Protein AF-A0A1A7WV22-F1 (afdb_monomer_lite)

Organism: NCBI:txid60296

Secondary structure (DSSP, 8-state):
--------HHHHHHHHHHHHHHHHHHHHHHHS-TTSTTHHHHHTTB-TTSSSBPPP----HHHHTSHHHHHHHHHHHH-

Sequence (79 aa):
TFENGLMEPRYKEHMQEVGDKRVLAKLRSMLGHESHPLQNNLSALESSFSDRLIHPHCVKERYRRSFLPAVVRLYNGHS

Foldseek 3Di:
DPDPDDPDPVVVVVVVVVVLVVLVVVLVVLCVDPPRPCNVVQVVQQDPVDRAGHQDDDPDPVVVPDDVNVNRVSSRVVD

pLDDT: mean 84.28, std 10.54, range [40.88, 94.56]

Structure (mmCIF, N/CA/C/O backbone):
data_AF-A0A1A7WV22-F1
#
_entry.id   AF-A0A1A7WV22-F1
#
loop_
_atom_site.group_PDB
_atom_site.id
_atom_site.type_symbol
_atom_site.label_atom_id
_atom_site.label_alt_id
_atom_site.label_comp_id
_atom_site.label_asym_id
_atom_site.label_entity_id
_atom_site.label_seq_id
_atom_site.pdbx_PDB_ins_code
_atom_site.Cartn_x
_atom_site.Cartn_y
_atom_site.Cartn_z
_atom_site.occupancy
_atom_site.B_iso_or_equiv
_atom_site.auth_seq_id
_atom_site.auth_comp_id
_atom_site.auth_asym_id
_atom_site.auth_atom_id
_atom_site.pdbx_PDB_model_num
ATOM 1 N N . THR A 1 1 ? -7.768 6.833 38.539 1.00 40.88 1 THR A N 1
ATOM 2 C CA . THR A 1 1 ? -7.535 5.736 37.577 1.00 40.88 1 THR A CA 1
ATOM 3 C C . THR A 1 1 ? -8.473 5.974 36.420 1.00 40.88 1 THR A C 1
ATOM 5 O O . THR A 1 1 ? -9.673 5.909 36.625 1.00 40.88 1 THR A O 1
ATOM 8 N N . PHE A 1 2 ? -7.962 6.404 35.264 1.00 46.62 2 PHE A N 1
ATOM 9 C CA . PHE A 1 2 ? -8.803 6.578 34.078 1.00 46.62 2 PHE A CA 1
ATOM 10 C C . PHE A 1 2 ? -9.235 5.189 33.620 1.00 46.62 2 PHE A C 1
ATOM 12 O O . PHE A 1 2 ? -8.395 4.368 33.248 1.00 46.62 2 PHE A O 1
ATOM 19 N N . GLU A 1 3 ? -10.527 4.912 33.747 1.00 50.34 3 GLU A N 1
ATOM 20 C CA . GLU A 1 3 ? -11.118 3.669 33.286 1.00 50.34 3 GLU A CA 1
ATOM 21 C C . GLU A 1 3 ? -10.884 3.542 31.781 1.00 50.34 3 GLU A C 1
ATOM 23 O O . GLU A 1 3 ? -11.369 4.332 30.972 1.00 50.34 3 GLU A O 1
ATOM 28 N N . ASN A 1 4 ? -10.092 2.542 31.402 1.00 58.66 4 ASN A N 1
ATOM 29 C CA . ASN A 1 4 ? -10.011 2.074 30.029 1.00 58.66 4 ASN A CA 1
ATOM 30 C C . ASN A 1 4 ? -11.307 1.309 29.728 1.00 58.66 4 ASN A C 1
ATOM 32 O O . ASN A 1 4 ? -11.335 0.083 29.779 1.00 58.66 4 ASN A O 1
ATOM 36 N N . GLY A 1 5 ? -12.397 2.024 29.460 1.00 66.19 5 GLY A N 1
ATOM 37 C CA . GLY A 1 5 ? -13.697 1.410 29.208 1.00 66.19 5 GLY A CA 1
ATOM 38 C C . GLY A 1 5 ? -14.569 2.308 28.346 1.00 66.19 5 GLY A C 1
ATOM 39 O O . GLY A 1 5 ? -15.126 3.275 28.834 1.00 66.19 5 GLY A O 1
ATOM 40 N N . LEU A 1 6 ? -14.675 1.961 27.061 1.00 64.31 6 LEU A N 1
ATOM 41 C CA . LEU A 1 6 ? -15.533 2.581 26.044 1.00 64.31 6 LEU A CA 1
ATOM 42 C C . LEU A 1 6 ? -15.239 4.054 25.705 1.00 64.31 6 LEU A C 1
ATOM 44 O O . LEU A 1 6 ? -15.984 4.973 26.013 1.00 64.31 6 LEU A O 1
ATOM 48 N N . MET A 1 7 ? -14.209 4.264 24.884 1.00 65.44 7 MET A N 1
ATOM 49 C CA . MET A 1 7 ? -14.285 5.341 23.895 1.00 65.44 7 MET A CA 1
ATOM 50 C C . MET A 1 7 ? -15.493 5.055 22.988 1.00 65.44 7 MET A C 1
ATOM 52 O O . MET A 1 7 ? -15.495 4.032 22.294 1.00 65.44 7 MET A O 1
ATOM 56 N N . GLU A 1 8 ? -16.508 5.921 23.058 1.00 69.06 8 GLU A N 1
ATOM 57 C CA . GLU A 1 8 ? -17.761 5.850 22.295 1.00 69.06 8 GLU A CA 1
ATOM 58 C C . GLU A 1 8 ? -17.501 5.458 20.824 1.00 69.06 8 GLU A C 1
ATOM 60 O O . GLU A 1 8 ? -16.587 6.014 20.196 1.00 69.06 8 GLU A O 1
ATOM 65 N N . PRO A 1 9 ? -18.277 4.515 20.250 1.00 74.31 9 PRO A N 1
ATOM 66 C CA . PRO A 1 9 ? -17.989 3.898 18.950 1.00 74.31 9 PRO A CA 1
ATOM 67 C C . PRO A 1 9 ? -17.791 4.930 17.832 1.00 74.31 9 PRO A C 1
ATOM 69 O O . PRO A 1 9 ? -16.849 4.815 17.050 1.00 74.31 9 PRO A O 1
ATOM 72 N N . ARG A 1 10 ? -18.566 6.020 17.859 1.00 75.19 10 ARG A N 1
ATOM 73 C CA . ARG A 1 10 ? -18.471 7.130 16.898 1.00 75.19 10 ARG A CA 1
ATOM 74 C C . ARG A 1 10 ? -17.104 7.807 16.869 1.00 75.19 10 ARG A C 1
ATOM 76 O O . ARG A 1 10 ? -16.635 8.210 15.808 1.00 75.19 10 ARG A O 1
ATOM 83 N N . TYR A 1 11 ? -16.443 7.937 18.016 1.00 80.88 11 TYR A N 1
ATOM 84 C CA . TYR A 1 11 ? -15.134 8.583 18.081 1.00 80.88 11 TYR A CA 1
ATOM 85 C C . TYR A 1 11 ? -14.032 7.646 17.587 1.00 80.88 11 TYR A C 1
ATOM 87 O O . TYR A 1 11 ? -13.058 8.118 17.000 1.00 80.88 11 TYR A O 1
ATOM 95 N N . LYS A 1 12 ? -14.171 6.330 17.810 1.00 79.75 12 LYS A N 1
ATOM 96 C CA . LYS A 1 12 ? -13.226 5.334 17.280 1.00 79.75 12 LYS A CA 1
ATOM 97 C C . LYS A 1 12 ? -13.263 5.311 15.757 1.00 79.75 12 LYS A C 1
ATOM 99 O O . LYS A 1 12 ? -12.209 5.370 15.132 1.00 79.75 12 LYS A O 1
ATOM 104 N N . GLU A 1 13 ? -14.461 5.297 15.180 1.00 82.25 13 GLU A N 1
ATOM 105 C CA . GLU A 1 13 ? -14.667 5.378 13.730 1.00 82.25 13 GLU A CA 1
ATOM 106 C C . GLU A 1 13 ? -14.084 6.677 13.159 1.00 82.25 13 GLU A C 1
ATOM 108 O O . GLU A 1 13 ? -13.331 6.641 12.190 1.00 82.25 13 GLU A O 1
ATOM 113 N N . HIS A 1 14 ? -14.337 7.813 13.817 1.00 85.81 14 HIS A N 1
ATOM 114 C CA . HIS A 1 14 ? -13.799 9.106 13.394 1.00 85.81 14 HIS A CA 1
ATOM 115 C C . HIS A 1 14 ? -12.263 9.160 13.452 1.00 85.81 14 HIS A C 1
ATOM 117 O O . HIS A 1 14 ? -11.621 9.662 12.530 1.00 85.81 14 HIS A O 1
ATOM 123 N N . MET A 1 15 ? -11.639 8.635 14.514 1.00 87.50 15 MET A N 1
ATOM 124 C CA . MET A 1 15 ? -10.174 8.576 14.593 1.00 87.50 15 MET A CA 1
ATOM 125 C C . MET A 1 15 ? -9.574 7.642 13.540 1.00 87.50 15 MET A C 1
ATOM 127 O O . MET A 1 15 ? -8.539 7.978 12.962 1.00 87.50 15 MET A O 1
ATOM 131 N N . GLN A 1 16 ? -10.223 6.506 13.273 1.00 87.94 16 GLN A N 1
ATOM 132 C CA . GLN A 1 16 ? -9.809 5.586 12.218 1.00 87.94 16 GLN A CA 1
ATOM 133 C C . GLN A 1 16 ? -9.868 6.279 10.850 1.00 87.94 16 GLN A C 1
ATOM 135 O O . GLN A 1 16 ? -8.869 6.297 10.140 1.00 87.94 16 GLN A O 1
ATOM 140 N N . GLU A 1 17 ? -10.974 6.957 10.536 1.00 88.69 17 GLU A N 1
ATOM 141 C CA . GLU A 1 17 ? -11.154 7.685 9.276 1.00 88.69 17 GLU A CA 1
ATOM 142 C C . GLU A 1 17 ? -10.114 8.804 9.090 1.00 88.69 17 GLU A C 1
ATOM 144 O O . GLU A 1 17 ? -9.544 8.969 8.009 1.00 88.69 17 GLU A O 1
ATOM 149 N N . VAL A 1 18 ? -9.826 9.575 10.144 1.00 91.06 18 VAL A N 1
ATOM 150 C CA . VAL A 1 18 ? -8.785 10.616 10.106 1.00 91.06 18 VAL A CA 1
ATOM 151 C C . VAL A 1 18 ? -7.400 9.998 9.887 1.00 91.06 18 VAL A C 1
ATOM 153 O O . VAL A 1 18 ? -6.605 10.531 9.105 1.00 91.06 18 VAL A O 1
ATOM 156 N N . GLY A 1 19 ? -7.108 8.874 10.545 1.00 91.50 19 GLY A N 1
ATOM 157 C CA . GLY A 1 19 ? -5.867 8.124 10.356 1.00 91.50 19 GLY A CA 1
ATOM 158 C C . GLY A 1 19 ? -5.713 7.625 8.920 1.00 91.50 19 GLY A C 1
ATOM 159 O O . GLY A 1 19 ? -4.690 7.876 8.282 1.00 91.50 19 GLY A O 1
ATOM 160 N N . ASP A 1 20 ? -6.759 7.008 8.388 1.00 92.69 20 ASP A N 1
ATOM 161 C CA . ASP A 1 20 ? -6.816 6.453 7.041 1.00 92.69 20 ASP A CA 1
ATOM 162 C C . ASP A 1 20 ? -6.632 7.542 5.973 1.00 92.69 20 ASP A C 1
ATOM 164 O O . ASP A 1 20 ? -5.772 7.423 5.093 1.00 92.69 20 ASP A O 1
ATOM 168 N N . LYS A 1 21 ? -7.332 8.677 6.110 1.00 93.06 21 LYS A N 1
ATOM 169 C CA . LYS A 1 21 ? -7.138 9.861 5.251 1.00 93.06 21 LYS A CA 1
ATOM 170 C C . LYS A 1 21 ? -5.693 10.349 5.273 1.00 93.06 21 LYS A C 1
ATOM 172 O O . LYS A 1 21 ? -5.138 10.698 4.228 1.00 93.06 21 LYS A O 1
ATOM 177 N N . ARG A 1 22 ? -5.061 10.361 6.450 1.00 94.56 22 ARG A N 1
ATOM 178 C CA . ARG A 1 22 ? -3.666 10.789 6.603 1.00 94.56 22 ARG A CA 1
ATOM 179 C C . ARG A 1 22 ? -2.699 9.831 5.913 1.00 94.56 22 ARG A C 1
ATOM 181 O O . ARG A 1 22 ? -1.761 10.287 5.256 1.00 94.56 22 ARG A O 1
ATOM 188 N N . VAL A 1 23 ? -2.932 8.525 6.031 1.00 92.62 23 VAL A N 1
ATOM 189 C CA . VAL A 1 23 ? -2.135 7.496 5.349 1.00 92.62 23 VAL A CA 1
ATOM 190 C C . VAL A 1 23 ? -2.288 7.621 3.833 1.00 92.62 23 VAL A C 1
ATOM 192 O O . VAL A 1 23 ? -1.278 7.629 3.131 1.00 92.62 23 VAL A O 1
ATOM 195 N N . LEU A 1 24 ? -3.509 7.808 3.326 1.00 92.50 24 LEU A N 1
ATOM 196 C CA . LEU A 1 24 ? -3.770 8.008 1.895 1.00 92.50 24 LEU A CA 1
ATOM 197 C C . LEU A 1 24 ? -3.097 9.267 1.344 1.00 92.50 24 LEU A C 1
ATOM 199 O O . LEU A 1 24 ? -2.467 9.215 0.288 1.00 92.50 24 LEU A O 1
ATOM 203 N N . ALA A 1 25 ? -3.182 10.390 2.059 1.00 92.06 25 ALA A N 1
ATOM 204 C CA . ALA A 1 25 ? -2.502 11.621 1.664 1.00 92.06 25 ALA A CA 1
ATOM 205 C C . ALA A 1 25 ? -0.982 11.417 1.579 1.00 92.06 25 ALA A C 1
ATOM 207 O O . ALA A 1 25 ? -0.344 11.829 0.606 1.00 92.06 25 ALA A O 1
ATOM 208 N N . LYS A 1 26 ? -0.399 10.719 2.562 1.00 91.62 26 LYS A N 1
ATOM 209 C CA . LYS A 1 26 ? 1.031 10.399 2.551 1.00 91.62 26 LYS A CA 1
ATOM 210 C C . LYS A 1 26 ? 1.393 9.450 1.408 1.00 91.62 26 LYS A C 1
ATOM 212 O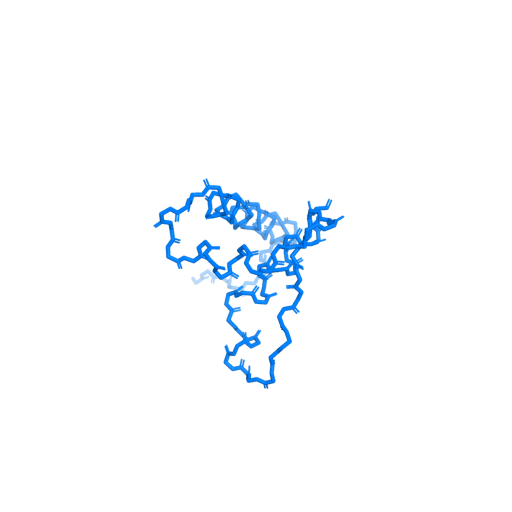 O . LYS A 1 26 ? 2.432 9.647 0.786 1.00 91.62 26 LYS A O 1
ATOM 217 N N . LEU A 1 27 ? 0.551 8.460 1.115 1.00 90.62 27 LEU A N 1
ATOM 218 C CA . LEU A 1 27 ? 0.751 7.527 0.007 1.00 90.62 27 LEU A CA 1
ATOM 219 C C . LEU A 1 27 ? 0.775 8.243 -1.343 1.00 90.62 27 LEU A C 1
ATOM 221 O O . LEU A 1 27 ? 1.717 8.052 -2.105 1.00 90.62 27 LEU A O 1
ATOM 225 N N . ARG A 1 28 ? -0.219 9.096 -1.609 1.00 89.62 28 ARG A N 1
ATOM 226 C CA . ARG A 1 28 ? -0.292 9.887 -2.848 1.00 89.62 28 ARG A CA 1
ATOM 227 C C . ARG A 1 28 ? 0.939 10.774 -3.019 1.00 89.62 28 ARG A C 1
ATOM 229 O O . ARG A 1 28 ? 1.495 10.843 -4.105 1.00 89.62 28 ARG A O 1
ATOM 236 N N . SER A 1 29 ? 1.409 11.385 -1.930 1.00 91.12 29 SER A N 1
ATOM 237 C CA . SER A 1 29 ? 2.669 12.133 -1.934 1.00 91.12 29 SER A CA 1
ATOM 238 C C . SER A 1 29 ? 3.865 11.231 -2.272 1.00 91.12 29 SER A C 1
ATOM 240 O O . SER A 1 29 ? 4.668 11.598 -3.117 1.00 91.12 29 SER A O 1
ATOM 242 N N . MET A 1 30 ? 3.979 10.031 -1.689 1.00 90.56 30 MET A N 1
ATOM 243 C CA . MET A 1 30 ? 5.075 9.101 -2.015 1.00 90.56 30 MET A CA 1
ATOM 244 C C . MET A 1 30 ? 5.050 8.615 -3.472 1.00 90.56 30 MET A C 1
ATOM 246 O O . MET A 1 30 ? 6.120 8.443 -4.046 1.00 90.56 30 MET A O 1
ATOM 250 N N . LEU A 1 31 ? 3.866 8.401 -4.056 1.00 87.50 31 LEU A N 1
ATOM 251 C CA . LEU A 1 31 ? 3.704 8.045 -5.473 1.00 87.50 31 LEU A CA 1
ATOM 252 C C . LEU A 1 31 ? 4.099 9.205 -6.400 1.00 87.50 31 LEU A C 1
ATOM 254 O O . LEU A 1 31 ? 4.810 8.999 -7.375 1.00 87.50 31 LEU A O 1
ATOM 258 N N . GLY A 1 32 ? 3.716 10.437 -6.051 1.00 87.94 32 GLY A N 1
ATOM 259 C CA . GLY A 1 32 ? 4.033 11.638 -6.833 1.00 87.94 32 GLY A CA 1
ATOM 260 C C . GLY A 1 32 ? 5.457 12.186 -6.665 1.00 87.94 32 GLY A C 1
ATOM 261 O O . GLY A 1 32 ? 5.793 13.191 -7.287 1.00 87.94 32 GLY A O 1
ATOM 262 N N . HIS A 1 33 ? 6.297 11.578 -5.819 1.00 89.00 33 HIS A N 1
ATOM 263 C CA . HIS A 1 33 ? 7.674 12.022 -5.579 1.00 89.00 33 HIS A CA 1
ATOM 264 C C . HIS A 1 33 ? 8.689 10.951 -5.998 1.00 89.00 33 HIS A C 1
ATOM 266 O O . HIS A 1 33 ? 9.007 10.046 -5.226 1.00 89.00 33 HIS A O 1
ATOM 272 N N . GLU A 1 34 ? 9.271 11.107 -7.190 1.00 76.38 34 GLU A N 1
ATOM 273 C CA . GLU A 1 34 ? 10.224 10.150 -7.783 1.00 76.38 34 GLU A CA 1
ATOM 274 C C . GLU A 1 34 ? 11.492 9.919 -6.943 1.00 76.38 34 GLU A C 1
ATOM 276 O O . GLU A 1 34 ? 12.060 8.832 -6.956 1.00 76.38 34 GLU A O 1
ATOM 281 N N . SER A 1 35 ? 11.929 10.900 -6.145 1.00 85.62 35 SER A N 1
ATOM 282 C CA . SER A 1 35 ? 13.107 10.750 -5.273 1.00 85.62 35 SER A CA 1
ATOM 283 C C . SER A 1 35 ? 12.850 9.909 -4.016 1.00 85.62 35 SER A C 1
ATOM 285 O O . SER A 1 35 ? 13.762 9.706 -3.211 1.00 85.62 35 SER A O 1
ATOM 287 N N . HIS A 1 36 ? 11.617 9.453 -3.785 1.00 86.31 36 HIS A N 1
ATOM 288 C CA . HIS A 1 36 ? 11.283 8.713 -2.578 1.00 86.31 36 HIS A CA 1
ATOM 289 C C . HIS A 1 36 ? 11.706 7.234 -2.693 1.00 86.31 36 HIS A C 1
ATOM 291 O O . HIS A 1 36 ? 11.322 6.556 -3.643 1.00 86.31 36 HIS A O 1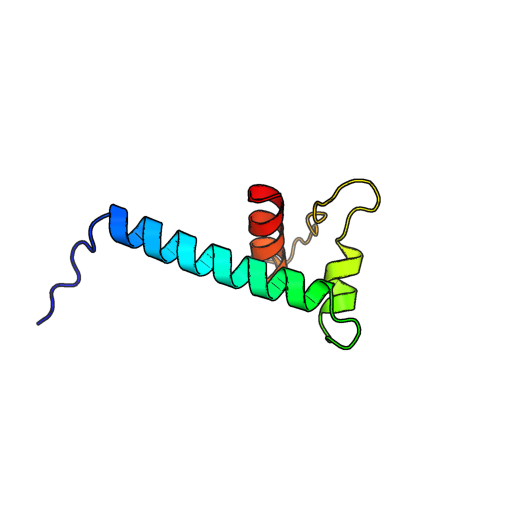
ATOM 297 N N . PRO A 1 37 ? 12.404 6.650 -1.698 1.00 85.56 37 PRO A N 1
ATOM 298 C CA . PRO A 1 37 ? 12.940 5.284 -1.798 1.00 85.56 37 PRO A CA 1
ATOM 299 C C . PRO A 1 37 ? 11.863 4.192 -1.933 1.00 85.56 37 PRO A C 1
ATOM 301 O O . PRO A 1 37 ? 12.135 3.092 -2.410 1.00 85.56 37 PRO A O 1
ATOM 304 N N . LEU A 1 38 ? 10.624 4.478 -1.520 1.00 85.75 38 LEU A N 1
ATOM 305 C CA . LEU A 1 38 ? 9.486 3.565 -1.686 1.00 85.75 38 LEU A CA 1
ATOM 306 C C . LEU A 1 38 ? 8.704 3.778 -2.990 1.00 85.75 38 LEU A C 1
ATOM 308 O O . LEU A 1 38 ? 7.852 2.945 -3.285 1.00 85.75 38 LEU A O 1
ATOM 312 N N . GLN A 1 39 ? 8.980 4.831 -3.767 1.00 89.25 39 GLN A N 1
ATOM 313 C CA . GLN A 1 39 ? 8.237 5.134 -4.996 1.00 89.25 39 GLN A CA 1
ATOM 314 C C . GLN A 1 39 ? 8.335 3.981 -6.002 1.00 89.25 39 GLN A C 1
ATOM 316 O O . GLN A 1 39 ? 7.298 3.519 -6.468 1.00 89.25 39 GLN A O 1
ATOM 321 N N . ASN A 1 40 ? 9.522 3.401 -6.210 1.00 86.88 40 ASN A N 1
ATOM 322 C CA . ASN A 1 40 ? 9.688 2.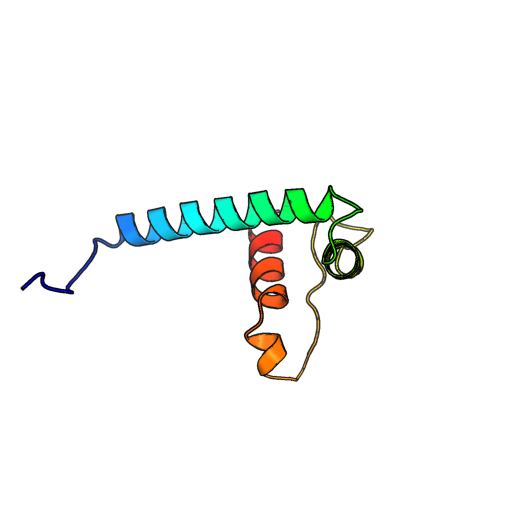248 -7.106 1.00 86.88 40 ASN A CA 1
ATOM 323 C C . ASN A 1 40 ? 8.835 1.042 -6.683 1.00 86.88 40 ASN A C 1
ATOM 325 O O . ASN A 1 40 ? 8.244 0.365 -7.518 1.00 86.88 40 ASN A O 1
ATOM 329 N N . ASN A 1 41 ? 8.747 0.776 -5.375 1.00 87.25 41 ASN A N 1
ATOM 330 C CA . ASN A 1 41 ? 7.960 -0.347 -4.860 1.00 87.25 41 A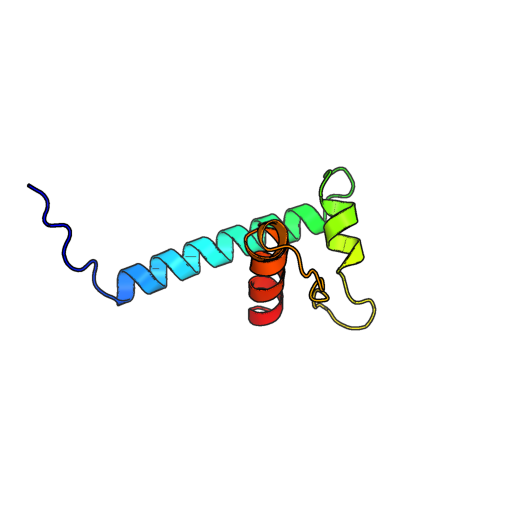SN A CA 1
ATOM 331 C C . ASN A 1 41 ? 6.457 -0.109 -5.024 1.00 87.25 41 ASN A C 1
ATOM 333 O O . ASN A 1 41 ? 5.719 -1.062 -5.240 1.00 87.25 41 ASN A O 1
ATOM 337 N N . LEU A 1 42 ? 6.007 1.138 -4.882 1.00 87.50 42 LEU A N 1
ATOM 338 C CA . LEU A 1 42 ? 4.598 1.503 -5.007 1.00 87.50 42 LEU A CA 1
ATOM 339 C C . LEU A 1 42 ? 4.166 1.579 -6.474 1.00 87.50 42 LEU A C 1
ATOM 341 O O . LEU A 1 42 ? 3.133 1.019 -6.817 1.00 87.50 42 LEU A O 1
ATOM 345 N N . SER A 1 43 ? 4.991 2.172 -7.335 1.00 87.44 43 SER A N 1
ATOM 346 C CA . SER A 1 43 ? 4.742 2.279 -8.779 1.00 87.44 43 SER A CA 1
ATOM 347 C C . SER A 1 43 ? 4.731 0.901 -9.448 1.00 87.44 43 SER A C 1
ATOM 349 O O . SER A 1 43 ? 3.937 0.648 -10.342 1.00 87.44 43 SER A O 1
ATOM 351 N N . ALA A 1 44 ? 5.541 -0.050 -8.964 1.00 88.88 44 ALA A N 1
ATOM 352 C CA . ALA A 1 44 ? 5.485 -1.443 -9.421 1.00 88.88 44 ALA A CA 1
ATOM 353 C C . ALA A 1 44 ? 4.154 -2.146 -9.087 1.00 88.88 44 ALA A C 1
ATOM 355 O O . ALA A 1 44 ? 3.844 -3.189 -9.663 1.00 88.88 44 ALA A O 1
ATOM 356 N N . LEU A 1 45 ? 3.391 -1.605 -8.134 1.00 89.81 45 LEU A N 1
ATOM 357 C CA . LEU A 1 45 ? 2.051 -2.072 -7.808 1.00 89.81 45 LEU A CA 1
ATOM 358 C C . LEU A 1 45 ? 0.979 -1.263 -8.543 1.00 89.81 45 LEU A C 1
ATOM 360 O O . LEU A 1 45 ? -0.166 -1.691 -8.528 1.00 89.81 45 LEU A O 1
ATOM 364 N N . GLU A 1 46 ? 1.281 -0.129 -9.174 1.00 91.25 46 GLU A N 1
ATOM 365 C CA . GLU A 1 46 ? 0.270 0.618 -9.924 1.00 91.25 46 GLU A CA 1
ATOM 366 C C . GLU A 1 46 ? -0.177 -0.170 -11.155 1.00 91.25 46 GLU A C 1
ATOM 368 O O . GLU A 1 46 ? 0.620 -0.648 -11.964 1.00 91.25 46 GLU A O 1
ATOM 373 N N . SER A 1 47 ? -1.490 -0.337 -11.287 1.00 89.69 47 SER A N 1
ATOM 374 C CA . SER A 1 47 ? -2.069 -0.922 -12.486 1.00 89.69 47 SER A CA 1
ATOM 375 C C . SER A 1 47 ? -2.077 0.116 -13.602 1.00 89.69 47 SER A C 1
ATOM 377 O O . SER A 1 47 ? -2.680 1.174 -13.472 1.00 89.69 47 SER A O 1
ATOM 379 N N . SER A 1 48 ? -1.494 -0.212 -14.753 1.00 86.06 48 SER A N 1
ATOM 380 C CA . SER A 1 48 ? -1.542 0.675 -15.925 1.00 86.06 48 SER A CA 1
ATOM 381 C C . SER A 1 48 ? -2.956 0.855 -16.503 1.00 86.06 48 SER A C 1
ATOM 383 O O . SER A 1 48 ? -3.157 1.738 -17.332 1.00 86.06 48 SER A O 1
ATOM 385 N N . PHE A 1 49 ? -3.917 0.003 -16.125 1.00 84.19 49 PHE A N 1
ATOM 386 C CA . PHE A 1 49 ? -5.286 0.014 -16.657 1.00 84.19 49 PHE A CA 1
ATOM 387 C C . PHE A 1 49 ? -6.311 0.632 -15.700 1.00 84.19 49 PHE A C 1
ATOM 389 O O . PHE A 1 49 ? -7.453 0.854 -16.092 1.00 84.19 49 PHE A O 1
ATOM 396 N N . SER A 1 50 ? -5.944 0.858 -14.438 1.00 85.44 50 SER A N 1
ATOM 397 C CA . SER A 1 50 ? -6.869 1.332 -13.406 1.00 85.44 50 SER A CA 1
ATOM 398 C C . SER A 1 50 ? -6.124 2.121 -12.341 1.00 85.44 50 SER A C 1
ATOM 400 O O . SER A 1 50 ? -5.043 1.691 -11.956 1.00 85.44 50 SER A O 1
ATOM 402 N N . ASP A 1 51 ? -6.750 3.134 -11.744 1.00 86.44 51 ASP A N 1
ATOM 403 C CA . ASP A 1 51 ? -6.242 3.881 -10.576 1.00 86.44 51 ASP A CA 1
ATOM 404 C C . ASP A 1 51 ? -6.265 3.058 -9.268 1.00 86.44 51 ASP A C 1
ATOM 406 O O . ASP A 1 51 ? -6.722 3.503 -8.211 1.00 86.44 51 ASP A O 1
ATOM 410 N N . ARG A 1 52 ? -5.828 1.799 -9.346 1.00 91.31 52 ARG A N 1
ATOM 411 C CA . ARG A 1 52 ? -5.786 0.815 -8.266 1.00 91.31 52 ARG A CA 1
ATOM 412 C C . ARG A 1 52 ? -4.398 0.211 -8.169 1.00 91.31 52 ARG A C 1
ATOM 414 O O . ARG A 1 52 ? -3.711 0.006 -9.170 1.00 91.31 52 ARG A O 1
ATOM 421 N N . LEU A 1 53 ? -4.037 -0.152 -6.946 1.00 91.25 53 LEU A N 1
ATOM 422 C CA . LEU A 1 53 ? -2.812 -0.874 -6.652 1.00 91.25 53 LEU A CA 1
ATOM 423 C C . LEU A 1 53 ? -3.059 -2.383 -6.716 1.00 91.25 53 LEU A C 1
ATOM 425 O O . LEU A 1 53 ? -4.004 -2.920 -6.135 1.00 91.25 53 LEU A O 1
ATOM 429 N N . ILE A 1 54 ? -2.177 -3.090 -7.400 1.00 91.50 54 ILE A N 1
ATOM 430 C CA . ILE A 1 54 ? -2.145 -4.539 -7.499 1.00 91.50 54 ILE A CA 1
ATOM 431 C C . ILE A 1 54 ? -1.786 -5.102 -6.127 1.00 91.50 54 ILE A C 1
ATOM 433 O O . ILE A 1 54 ? -0.838 -4.671 -5.471 1.00 91.50 54 ILE A O 1
ATOM 437 N N . HIS A 1 55 ? -2.554 -6.097 -5.687 1.00 88.50 55 HIS A N 1
ATOM 438 C CA . HIS A 1 55 ? -2.289 -6.775 -4.431 1.00 88.50 55 HIS A CA 1
ATOM 439 C C . HIS A 1 55 ? -1.021 -7.628 -4.535 1.00 88.50 55 HIS A C 1
ATOM 441 O O . HIS A 1 55 ? -0.998 -8.592 -5.302 1.00 88.50 55 HIS A O 1
ATOM 447 N N . PRO A 1 56 ? 0.023 -7.341 -3.741 1.00 83.88 56 PRO A N 1
ATOM 448 C CA . PRO A 1 56 ? 1.227 -8.148 -3.774 1.00 83.88 56 PRO A CA 1
ATOM 449 C C . PRO A 1 56 ? 0.957 -9.523 -3.158 1.00 83.88 56 PRO A C 1
ATOM 451 O O . PRO A 1 56 ? 0.624 -9.644 -1.975 1.00 83.88 56 PRO A O 1
ATOM 454 N N . HIS A 1 57 ? 1.119 -10.575 -3.958 1.00 81.00 57 HIS A N 1
ATOM 455 C CA . HIS A 1 57 ? 0.974 -11.948 -3.494 1.00 81.00 57 HIS A CA 1
ATOM 456 C C . HIS A 1 57 ? 2.262 -12.396 -2.795 1.00 81.00 57 HIS A C 1
ATOM 458 O O . HIS A 1 57 ? 3.295 -12.606 -3.430 1.00 81.00 57 HIS A O 1
ATOM 464 N N . CYS A 1 58 ? 2.223 -12.535 -1.468 1.00 80.88 58 CYS A N 1
ATOM 465 C CA . CYS A 1 58 ? 3.374 -13.002 -0.701 1.00 80.88 58 CYS A CA 1
ATOM 466 C C . CYS A 1 58 ? 2.951 -13.947 0.422 1.00 80.88 58 CYS A C 1
ATOM 468 O O . CYS A 1 58 ? 2.113 -13.616 1.261 1.00 80.88 58 CYS A O 1
ATOM 470 N N . VAL A 1 59 ? 3.591 -15.114 0.469 1.00 79.50 59 VAL A N 1
ATOM 471 C CA . VAL A 1 59 ? 3.301 -16.175 1.447 1.00 79.50 59 VAL A CA 1
ATOM 472 C C . VAL A 1 59 ? 3.983 -15.954 2.802 1.00 79.50 59 VAL A C 1
ATOM 474 O O . VAL A 1 59 ? 3.643 -16.606 3.785 1.00 79.50 59 VAL A O 1
ATOM 477 N N . LYS A 1 60 ? 4.941 -15.021 2.889 1.00 88.75 60 LYS A N 1
ATOM 478 C CA . LYS A 1 60 ? 5.676 -14.736 4.129 1.00 88.75 60 LYS A CA 1
ATOM 479 C C . LYS A 1 60 ? 4.821 -13.911 5.089 1.00 88.75 60 LYS A C 1
ATOM 481 O O . LYS A 1 60 ? 4.421 -12.794 4.768 1.00 88.75 60 LYS A O 1
ATOM 486 N N . GLU A 1 61 ? 4.649 -14.402 6.314 1.00 85.81 61 GLU A N 1
ATOM 487 C CA . GLU A 1 61 ? 3.843 -13.727 7.343 1.00 85.81 61 GLU A CA 1
ATOM 488 C C . GLU A 1 61 ? 4.362 -12.318 7.676 1.00 85.81 61 GLU A C 1
ATOM 490 O O . GLU A 1 61 ? 3.587 -11.370 7.807 1.00 85.81 61 GLU A O 1
ATOM 495 N N . ARG A 1 62 ? 5.691 -12.134 7.697 1.00 86.69 62 ARG A N 1
ATOM 496 C CA . ARG A 1 62 ? 6.310 -10.808 7.867 1.00 86.69 62 ARG A CA 1
ATOM 497 C C . ARG A 1 62 ? 5.821 -9.805 6.820 1.00 86.69 62 ARG A C 1
ATOM 499 O O . ARG A 1 62 ? 5.633 -8.638 7.139 1.00 86.69 62 ARG A O 1
ATOM 506 N N . TYR A 1 63 ? 5.622 -10.253 5.582 1.00 84.38 63 TYR A N 1
ATOM 507 C CA . TYR A 1 63 ? 5.133 -9.395 4.511 1.00 84.38 63 TYR A CA 1
ATOM 508 C C . TYR A 1 63 ? 3.640 -9.105 4.668 1.00 84.38 63 TYR A C 1
ATOM 510 O O . TYR A 1 63 ? 3.236 -7.950 4.558 1.00 84.38 63 TYR A O 1
ATOM 518 N N . ARG A 1 64 ? 2.829 -10.114 5.011 1.00 85.31 64 ARG A N 1
ATOM 519 C CA . ARG A 1 64 ? 1.378 -9.964 5.236 1.00 85.31 64 ARG A CA 1
ATOM 520 C C . ARG A 1 64 ? 1.042 -8.943 6.325 1.00 85.31 64 ARG A C 1
ATOM 522 O O . ARG A 1 64 ? 0.037 -8.245 6.205 1.00 85.31 64 ARG A O 1
ATOM 529 N N . ARG A 1 65 ? 1.894 -8.841 7.350 1.00 87.75 65 ARG A N 1
ATOM 530 C CA . ARG A 1 65 ? 1.781 -7.870 8.455 1.00 87.75 65 ARG A CA 1
ATOM 531 C C . ARG A 1 65 ? 2.529 -6.555 8.213 1.00 87.75 65 ARG A C 1
ATOM 533 O O . ARG A 1 65 ? 2.565 -5.707 9.098 1.00 87.75 65 ARG A O 1
ATOM 540 N N . SER A 1 66 ? 3.161 -6.395 7.052 1.00 89.19 66 SER A N 1
ATOM 541 C CA . SER A 1 66 ? 3.901 -5.179 6.718 1.00 89.19 66 SER A CA 1
ATOM 542 C C . SER A 1 66 ? 2.979 -4.057 6.234 1.00 89.19 66 SER A C 1
ATOM 544 O O . SER A 1 66 ? 1.779 -4.236 6.029 1.00 89.19 66 SER A O 1
ATOM 546 N N . PHE A 1 67 ? 3.579 -2.888 6.023 1.00 86.62 67 PHE A N 1
ATOM 547 C CA . PHE A 1 67 ? 2.901 -1.687 5.550 1.00 86.62 67 PHE A CA 1
ATOM 548 C C . PHE A 1 67 ? 2.248 -1.865 4.167 1.00 86.62 67 PHE A C 1
ATOM 550 O O . PHE A 1 67 ? 1.108 -1.451 3.979 1.00 86.62 67 PHE A O 1
ATOM 557 N N . LEU A 1 68 ? 2.920 -2.525 3.212 1.00 88.50 68 LEU A N 1
ATOM 558 C CA . LEU A 1 68 ? 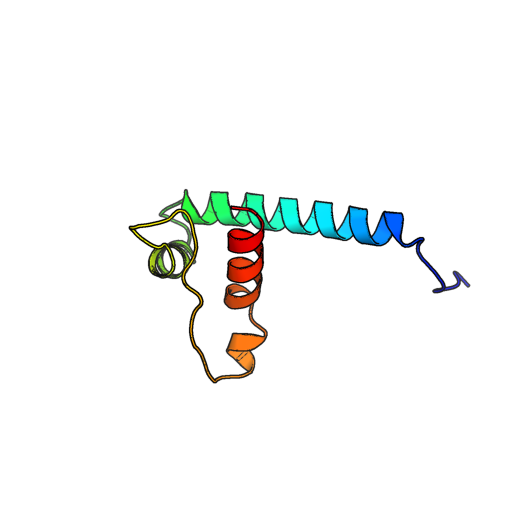2.474 -2.556 1.811 1.00 88.50 68 LEU A CA 1
ATOM 559 C C . LEU A 1 68 ? 1.087 -3.201 1.625 1.00 88.50 68 LEU A C 1
ATOM 561 O O . LEU A 1 68 ? 0.208 -2.533 1.081 1.00 88.50 68 LEU A O 1
ATOM 565 N N . PRO A 1 69 ? 0.802 -4.427 2.117 1.00 90.06 69 PRO A N 1
ATOM 566 C CA . PRO A 1 69 ? -0.529 -5.012 1.946 1.00 90.06 69 PRO A CA 1
ATOM 567 C C . PRO A 1 69 ? -1.649 -4.219 2.622 1.00 90.06 69 PRO A C 1
ATOM 569 O O . PRO A 1 69 ? -2.782 -4.265 2.151 1.00 90.06 69 PRO A O 1
ATOM 572 N N . ALA A 1 70 ? -1.363 -3.525 3.729 1.00 90.25 70 ALA A N 1
ATOM 573 C CA . ALA A 1 70 ? -2.354 -2.702 4.417 1.00 90.25 70 ALA A CA 1
ATOM 574 C C . ALA A 1 70 ? -2.738 -1.477 3.585 1.00 90.25 70 ALA A C 1
ATOM 576 O O . ALA A 1 70 ? -3.918 -1.173 3.430 1.00 90.25 70 ALA A O 1
ATOM 577 N N . VAL A 1 71 ? -1.743 -0.824 2.997 1.00 90.81 71 VAL A N 1
ATOM 578 C CA . VAL A 1 71 ? -1.941 0.403 2.231 1.00 90.81 71 VAL A CA 1
ATOM 579 C C . VAL A 1 71 ? -2.590 0.128 0.881 1.00 90.81 71 VAL A C 1
ATOM 581 O O . VAL A 1 71 ? -3.427 0.912 0.455 1.00 90.81 71 VAL A O 1
ATOM 584 N N . VAL A 1 72 ? -2.290 -1.011 0.247 1.00 91.69 72 VAL A N 1
ATOM 585 C CA . VAL A 1 72 ? -2.988 -1.437 -0.977 1.00 91.69 72 VAL A CA 1
ATOM 586 C C . VAL A 1 72 ? -4.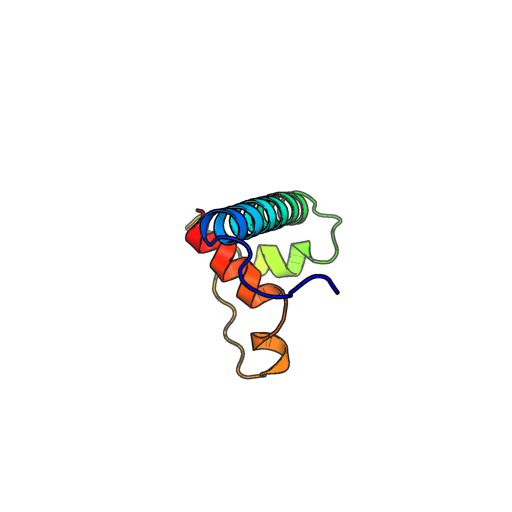486 -1.633 -0.722 1.00 91.69 72 VAL A C 1
ATOM 588 O O . VAL A 1 72 ? -5.300 -1.139 -1.500 1.00 91.69 72 VAL A O 1
ATOM 591 N N . ARG A 1 73 ? -4.871 -2.284 0.392 1.00 91.50 73 ARG A N 1
ATOM 592 C CA . ARG A 1 73 ? -6.295 -2.421 0.765 1.00 91.50 73 ARG A CA 1
ATOM 593 C C . ARG A 1 73 ? -6.949 -1.064 0.963 1.00 91.50 73 ARG A C 1
ATOM 595 O O . ARG A 1 73 ? -8.054 -0.847 0.482 1.00 91.50 73 ARG A O 1
ATOM 602 N N . LEU A 1 74 ? -6.258 -0.174 1.673 1.00 92.19 74 LEU A N 1
ATOM 603 C CA . LEU A 1 74 ? -6.774 1.152 1.969 1.00 92.19 74 LEU A CA 1
ATOM 604 C C . LEU A 1 74 ? -6.953 1.975 0.688 1.00 92.19 74 LEU A C 1
ATOM 606 O O . LEU A 1 74 ? -8.015 2.536 0.465 1.00 92.19 74 LEU A O 1
ATOM 610 N N . TYR A 1 75 ? -5.948 2.006 -0.184 1.00 91.19 75 TYR A N 1
ATOM 611 C CA . TYR A 1 75 ? -6.014 2.747 -1.440 1.00 91.19 75 TYR A CA 1
ATOM 612 C C . TYR A 1 75 ? -7.142 2.241 -2.342 1.00 91.19 75 TYR A C 1
ATOM 614 O O . TYR A 1 75 ? -7.970 3.027 -2.781 1.00 91.19 75 TYR A O 1
ATOM 622 N N . ASN A 1 76 ? -7.253 0.924 -2.525 1.00 91.75 76 ASN A N 1
ATOM 623 C CA . ASN A 1 76 ? -8.288 0.333 -3.377 1.00 91.75 76 ASN A CA 1
ATOM 624 C C . ASN A 1 76 ? -9.706 0.428 -2.800 1.00 91.75 76 ASN A C 1
ATOM 626 O O . ASN A 1 76 ? -10.666 0.295 -3.551 1.00 91.75 76 ASN A O 1
ATOM 630 N N . GLY A 1 77 ? -9.848 0.599 -1.483 1.00 89.12 77 GLY A N 1
ATOM 631 C CA . GLY A 1 77 ? -11.143 0.834 -0.843 1.00 89.12 77 GLY A CA 1
ATOM 632 C C . GLY A 1 77 ? -11.615 2.289 -0.927 1.00 89.12 77 GLY A C 1
ATOM 633 O O . GLY A 1 77 ? -12.785 2.554 -0.670 1.00 89.12 77 GLY A O 1
ATOM 634 N N . HIS A 1 78 ? -10.715 3.216 -1.272 1.00 79.75 78 HIS A N 1
ATOM 635 C CA . HIS A 1 78 ? -10.966 4.659 -1.334 1.00 79.75 78 HIS A CA 1
ATOM 636 C C . HIS A 1 78 ? -10.755 5.280 -2.737 1.00 79.75 78 HIS A C 1
ATOM 638 O O . HIS A 1 78 ? -10.919 6.496 -2.866 1.00 79.75 78 HIS A O 1
ATOM 644 N N . SER A 1 79 ? -10.375 4.476 -3.742 1.00 67.62 79 SER A N 1
ATOM 645 C CA . SER A 1 79 ? -10.347 4.798 -5.187 1.00 67.62 79 SER A CA 1
ATOM 646 C C . SER A 1 79 ? -11.641 4.343 -5.851 1.00 67.62 79 SER A C 1
ATOM 648 O O . SER A 1 79 ? -12.280 5.185 -6.512 1.00 67.62 79 SER A O 1
#

Radius of gyration: 15.77 Å; chains: 1; bounding box: 32×28×54 Å